Protein AF-A0A959YA36-F1 (afdb_monomer_lite)

Radius of gyration: 27.74 Å; chains: 1; bounding box: 56×23×77 Å

Foldseek 3Di:
DWDAAAAAPKDKDWPFPWWDWDWDHSNPDGTIDIDTPTRDAQIKTWMWIDGPPDIDIDIDGGDHDDPPDPCVQWDFPDWDQDDPDPRAQTKTKIWRQDQAWDFLQQPWDFDADPVPRDTPDIGRDDRDTAGHGGMAMDTHPPHPPHPHD

Sequence (149 aa):
IPYVGSQAGVTIFNFSGSGTVGGDDPAVVPNGTIVISGIDESLSYDLEFSAPCDLITLSGPAPICEPPPDYTVLVINEVDYDNAGSDTDEFVEILNTGAVDIDLTGLSLQLWNGSNTTVYNTIALDPVVLAAGDYFVVGSATVPNVDQV

Structure (mmCIF, N/CA/C/O backbone):
data_AF-A0A959YA36-F1
#
_entry.id   AF-A0A959YA36-F1
#
loop_
_atom_site.group_PDB
_atom_site.id
_atom_site.type_symbol
_atom_site.label_atom_id
_atom_site.label_alt_id
_atom_site.label_comp_id
_atom_site.label_asym_id
_atom_site.label_entity_id
_atom_site.label_seq_id
_atom_site.pdbx_PDB_ins_code
_atom_site.Cartn_x
_atom_site.Cartn_y
_atom_site.Cartn_z
_atom_site.occupancy
_atom_site.B_iso_or_equiv
_atom_site.auth_seq_id
_atom_site.auth_comp_id
_atom_site.auth_asym_id
_atom_site.auth_atom_id
_atom_site.pdbx_PDB_model_num
ATOM 1 N N . ILE A 1 1 ? 19.203 -4.237 -20.764 1.00 87.62 1 ILE A N 1
ATOM 2 C CA . ILE A 1 1 ? 18.811 -4.957 -21.995 1.00 87.62 1 ILE A CA 1
ATOM 3 C C . ILE A 1 1 ? 19.995 -5.812 -22.432 1.00 87.62 1 ILE A C 1
ATOM 5 O O . ILE A 1 1 ? 20.968 -5.257 -22.937 1.00 87.62 1 ILE A O 1
ATOM 9 N N . PRO A 1 2 ? 19.977 -7.122 -22.150 1.00 90.12 2 PRO A N 1
ATOM 10 C CA . PRO A 1 2 ? 21.033 -8.024 -22.594 1.00 90.12 2 PRO A CA 1
ATOM 11 C C . PRO A 1 2 ? 20.950 -8.243 -24.110 1.00 90.12 2 PRO A C 1
ATOM 13 O O . PRO A 1 2 ? 19.851 -8.325 -24.660 1.00 90.12 2 PRO A O 1
ATOM 16 N N . TYR A 1 3 ? 22.096 -8.372 -24.772 1.00 89.50 3 TYR A N 1
ATOM 17 C CA . TYR A 1 3 ? 22.184 -8.753 -26.183 1.00 89.50 3 TYR A CA 1
ATOM 18 C C . TYR A 1 3 ? 23.232 -9.846 -26.389 1.00 89.50 3 TYR A C 1
ATOM 20 O O . TYR A 1 3 ? 24.051 -10.114 -25.512 1.00 89.50 3 TYR A O 1
ATOM 28 N N . VAL A 1 4 ? 23.200 -10.484 -27.559 1.00 89.31 4 VAL A N 1
ATOM 29 C CA . VAL A 1 4 ? 24.194 -11.479 -27.976 1.00 89.31 4 VAL A CA 1
ATOM 30 C C . VAL A 1 4 ? 24.766 -11.131 -29.346 1.00 89.31 4 VAL A C 1
ATOM 32 O O . VAL A 1 4 ? 24.070 -10.573 -30.191 1.00 89.31 4 VAL A O 1
ATOM 35 N N . GLY A 1 5 ? 26.035 -11.477 -29.564 1.00 86.00 5 GLY A N 1
ATOM 36 C CA . GLY A 1 5 ? 26.796 -11.097 -30.756 1.00 86.00 5 GLY A CA 1
ATOM 37 C C . GLY A 1 5 ? 27.356 -9.671 -30.698 1.00 86.00 5 GLY A C 1
ATOM 38 O O . GLY A 1 5 ? 27.164 -8.958 -29.715 1.00 86.00 5 GLY A O 1
ATOM 39 N N . SER A 1 6 ? 28.088 -9.290 -31.746 1.00 85.69 6 SER A N 1
ATOM 40 C CA . SER A 1 6 ? 28.538 -7.920 -32.010 1.00 85.69 6 SER A CA 1
ATOM 41 C C . SER A 1 6 ? 28.517 -7.651 -33.514 1.00 85.69 6 SER A C 1
ATOM 43 O O . SER A 1 6 ? 28.792 -8.546 -34.319 1.00 85.69 6 SER A O 1
ATOM 45 N N . GLN A 1 7 ? 28.191 -6.421 -33.905 1.00 87.75 7 GLN A N 1
ATOM 46 C CA . GLN A 1 7 ? 28.189 -6.001 -35.305 1.00 87.75 7 GLN A CA 1
ATOM 47 C C . GLN A 1 7 ? 28.742 -4.585 -35.423 1.00 87.75 7 GLN A C 1
ATOM 49 O O . GLN A 1 7 ? 28.159 -3.629 -34.923 1.00 87.75 7 GLN A O 1
ATOM 54 N N . ALA A 1 8 ? 29.870 -4.442 -36.121 1.00 88.56 8 ALA A N 1
ATOM 55 C CA . ALA A 1 8 ? 30.489 -3.141 -36.331 1.00 88.56 8 ALA A CA 1
ATOM 56 C C . ALA A 1 8 ? 29.519 -2.169 -37.026 1.00 88.56 8 ALA A C 1
ATOM 58 O O . ALA A 1 8 ? 28.869 -2.521 -38.013 1.00 88.56 8 ALA A O 1
ATOM 59 N N . GLY A 1 9 ? 29.460 -0.936 -36.520 1.00 86.12 9 GLY A N 1
ATOM 60 C CA . GLY A 1 9 ? 28.597 0.118 -37.053 1.00 86.12 9 GLY A CA 1
ATOM 61 C C . GLY A 1 9 ? 27.180 0.143 -36.481 1.00 86.12 9 GLY A C 1
ATOM 62 O O . GLY A 1 9 ? 26.380 0.932 -36.971 1.00 86.12 9 GLY A O 1
ATOM 63 N N . VAL A 1 10 ? 26.870 -0.679 -35.471 1.00 91.06 10 VAL A N 1
ATOM 64 C CA . VAL A 1 10 ? 25.615 -0.545 -34.721 1.00 91.06 10 VAL A CA 1
ATOM 65 C C . VAL A 1 10 ? 25.590 0.788 -33.972 1.00 91.06 10 VAL A C 1
ATOM 67 O O . VAL A 1 10 ? 26.540 1.126 -33.269 1.00 91.06 10 VAL A O 1
ATOM 70 N N . THR A 1 11 ? 24.492 1.529 -34.096 1.00 91.00 11 THR A N 1
ATOM 71 C CA . THR A 1 11 ? 24.194 2.714 -33.285 1.00 91.00 11 THR A CA 1
ATOM 72 C C . THR A 1 11 ? 22.875 2.533 -32.549 1.00 91.00 11 THR A C 1
ATOM 74 O O . THR A 1 11 ? 21.992 1.804 -32.998 1.00 91.00 11 THR A O 1
ATOM 77 N N . ILE A 1 12 ? 22.747 3.188 -31.395 1.00 91.88 12 ILE A N 1
ATOM 78 C CA . ILE A 1 12 ? 21.542 3.128 -30.567 1.00 91.88 12 ILE A CA 1
ATOM 79 C C . ILE A 1 12 ? 20.958 4.531 -30.471 1.00 91.88 12 ILE A C 1
ATOM 81 O O . ILE A 1 12 ? 21.645 5.462 -30.046 1.00 91.88 12 ILE A O 1
ATOM 85 N N . PHE A 1 13 ? 19.692 4.674 -30.845 1.00 91.69 13 PHE A N 1
ATOM 86 C CA . PHE A 1 13 ? 18.934 5.909 -30.714 1.00 91.69 13 PHE A CA 1
ATOM 87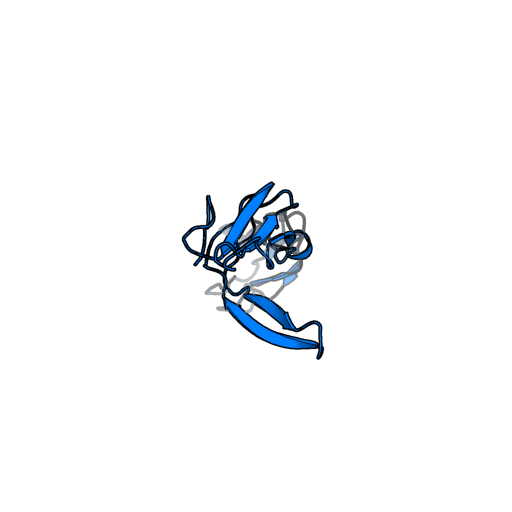 C C . PHE A 1 13 ? 17.901 5.767 -29.605 1.00 91.69 13 PHE A C 1
ATOM 89 O O . PHE A 1 13 ? 17.201 4.759 -29.515 1.00 91.69 13 PHE A O 1
ATOM 96 N N . ASN A 1 14 ? 17.822 6.791 -28.757 1.00 92.19 14 ASN A N 1
ATOM 97 C CA . ASN A 1 14 ? 16.790 6.894 -27.742 1.00 92.19 14 ASN A CA 1
ATOM 98 C C . ASN A 1 14 ? 15.649 7.779 -28.251 1.00 92.19 14 ASN A C 1
ATOM 100 O O . ASN A 1 14 ? 15.840 8.985 -28.409 1.00 92.19 14 ASN A O 1
ATOM 104 N N . PHE A 1 15 ? 14.487 7.179 -28.490 1.00 92.19 15 PHE A N 1
ATOM 105 C CA . PHE A 1 15 ? 13.248 7.876 -28.839 1.00 92.19 15 PHE A CA 1
ATOM 106 C C . PHE A 1 15 ? 12.282 7.991 -27.656 1.00 92.19 15 PHE A C 1
ATOM 108 O O . PHE A 1 15 ? 11.266 8.680 -27.753 1.00 92.19 15 PHE A O 1
ATOM 115 N N . SER A 1 16 ? 12.619 7.378 -26.519 1.00 85.19 16 SER A N 1
ATOM 116 C CA . SER A 1 16 ? 11.992 7.660 -25.231 1.00 85.19 16 SER A CA 1
ATOM 117 C C . SER A 1 16 ? 12.096 9.165 -24.966 1.00 85.19 16 SER A C 1
ATOM 119 O O . SER A 1 16 ? 13.183 9.732 -25.057 1.00 85.19 16 SER A O 1
ATOM 121 N N . GLY A 1 17 ? 11.002 9.838 -24.605 1.00 87.00 17 GLY A N 1
ATOM 122 C CA . GLY A 1 17 ? 11.015 11.277 -24.286 1.00 87.00 17 GLY A CA 1
ATOM 123 C C . GLY A 1 17 ? 11.897 11.673 -23.084 1.00 87.00 17 GLY A C 1
ATOM 124 O O . GLY A 1 17 ? 11.944 12.849 -22.737 1.00 87.00 17 GLY A O 1
ATOM 125 N N . SER A 1 18 ? 12.575 10.706 -22.458 1.00 89.19 18 SER A N 1
ATOM 126 C CA . SER A 1 18 ? 13.498 10.818 -21.326 1.00 89.19 18 SER A CA 1
ATOM 127 C C . SER A 1 18 ? 14.556 9.696 -21.378 1.00 89.19 18 SER A C 1
ATOM 129 O O . SER A 1 18 ? 14.594 8.893 -22.309 1.00 89.19 18 SER A O 1
ATOM 131 N N . GLY A 1 19 ? 15.441 9.606 -20.386 1.00 90.25 19 GLY A N 1
ATOM 132 C CA . GLY A 1 19 ? 16.431 8.531 -20.301 1.00 90.25 19 GLY A CA 1
ATOM 133 C C . GLY A 1 19 ? 17.729 8.757 -21.087 1.00 90.25 19 GLY A C 1
ATOM 134 O O . GLY A 1 19 ? 17.795 9.462 -22.093 1.00 90.25 19 GLY A O 1
ATOM 135 N N . THR A 1 20 ? 18.804 8.138 -20.605 1.00 92.69 20 THR A N 1
ATOM 136 C CA . THR A 1 20 ? 20.139 8.138 -21.219 1.00 92.69 20 THR A CA 1
ATOM 137 C C . THR A 1 20 ? 20.570 6.706 -21.505 1.00 92.69 20 THR A C 1
ATOM 139 O O . THR A 1 20 ? 20.501 5.851 -20.623 1.00 92.69 20 THR A O 1
ATOM 142 N N . VAL A 1 21 ? 21.032 6.447 -22.730 1.00 93.56 21 VAL A N 1
ATOM 143 C CA . VAL A 1 21 ? 21.570 5.141 -23.138 1.00 93.56 21 VAL A CA 1
ATOM 144 C C . VAL A 1 21 ? 23.042 5.037 -22.734 1.00 93.56 21 VAL A C 1
ATOM 146 O O . VAL A 1 21 ? 23.841 5.924 -23.030 1.00 93.56 21 VAL A O 1
ATOM 149 N N . GLY A 1 22 ? 23.403 3.935 -22.084 1.00 92.88 22 GLY A N 1
ATOM 150 C CA . GLY A 1 22 ? 24.768 3.557 -21.722 1.00 92.88 22 GLY A CA 1
ATOM 151 C C . GLY A 1 22 ? 24.948 2.035 -21.696 1.00 92.88 22 GLY A C 1
ATOM 152 O O . GLY A 1 22 ? 24.133 1.293 -22.244 1.00 92.88 22 GLY A O 1
ATOM 153 N N . GLY A 1 23 ? 26.003 1.555 -21.033 1.00 94.06 23 GLY A N 1
ATOM 154 C CA . GLY A 1 23 ? 26.365 0.132 -21.003 1.00 94.06 23 GLY A CA 1
ATOM 155 C C . GLY A 1 23 ? 27.391 -0.247 -22.077 1.00 94.06 23 GLY A C 1
ATOM 156 O O . GLY A 1 23 ? 28.231 0.575 -22.442 1.00 94.06 23 GLY A O 1
ATOM 157 N N . ASP A 1 24 ? 27.342 -1.494 -22.542 1.00 95.19 24 ASP A N 1
ATOM 158 C CA . ASP A 1 24 ? 28.308 -2.062 -23.490 1.00 95.19 24 ASP A CA 1
ATOM 159 C C . ASP A 1 24 ? 27.974 -1.715 -24.943 1.00 95.19 24 ASP A C 1
ATOM 161 O O . ASP A 1 24 ? 26.876 -2.010 -25.405 1.00 95.19 24 ASP A O 1
ATOM 165 N N . ASP A 1 25 ? 28.939 -1.203 -25.705 1.00 92.12 25 ASP A N 1
ATOM 166 C CA . ASP A 1 25 ? 28.761 -0.893 -27.128 1.00 92.12 25 ASP A CA 1
ATOM 167 C C . ASP A 1 25 ? 28.682 -2.177 -27.995 1.00 92.12 25 ASP A C 1
ATOM 169 O O . ASP A 1 25 ? 29.702 -2.863 -28.148 1.00 92.12 25 ASP A O 1
ATOM 173 N N . PRO A 1 26 ? 27.527 -2.493 -28.625 1.00 90.81 26 PRO A N 1
ATOM 174 C CA . PRO A 1 26 ? 27.355 -3.693 -29.452 1.00 90.81 26 PRO A CA 1
ATOM 175 C C . PRO A 1 26 ? 28.214 -3.706 -30.722 1.00 90.81 26 PRO A C 1
ATOM 177 O O . PRO A 1 26 ? 28.340 -4.749 -31.372 1.00 90.81 26 PRO A O 1
ATOM 180 N N . ALA A 1 27 ? 28.816 -2.572 -31.098 1.00 91.50 27 ALA A N 1
ATOM 181 C CA . ALA A 1 27 ? 29.745 -2.505 -32.217 1.00 91.50 27 ALA A CA 1
ATOM 182 C C . ALA A 1 27 ? 31.103 -3.143 -31.906 1.00 91.50 27 ALA A C 1
ATOM 184 O O . ALA A 1 27 ? 31.803 -3.565 -32.831 1.00 91.50 27 ALA A O 1
ATOM 185 N N . VAL A 1 28 ? 31.480 -3.229 -30.627 1.00 93.00 28 VAL A N 1
ATOM 186 C CA . VAL A 1 28 ? 32.823 -3.667 -30.208 1.00 93.00 28 VAL A CA 1
ATOM 187 C C . VAL A 1 28 ? 32.815 -4.714 -29.098 1.00 93.00 28 VAL A C 1
ATOM 189 O O . VAL A 1 28 ? 33.756 -5.504 -29.017 1.00 93.00 28 VAL A O 1
ATOM 192 N N . VAL A 1 29 ? 31.766 -4.777 -28.277 1.00 93.88 29 VAL A N 1
ATOM 193 C CA . VAL A 1 29 ? 31.622 -5.761 -27.202 1.00 93.88 29 VAL A CA 1
ATOM 194 C C . VAL A 1 29 ? 30.631 -6.842 -27.635 1.00 93.88 29 VAL A C 1
ATOM 196 O O . VAL A 1 29 ? 29.458 -6.551 -27.842 1.00 93.88 29 VAL A O 1
ATOM 199 N N . PRO A 1 30 ? 31.059 -8.105 -27.790 1.00 92.69 30 PRO A N 1
ATOM 200 C CA . PRO A 1 30 ? 30.127 -9.204 -27.981 1.00 92.69 30 PRO A CA 1
ATOM 201 C C . PRO A 1 30 ? 29.469 -9.603 -26.656 1.00 92.69 30 PRO A C 1
ATOM 203 O O . PRO A 1 30 ? 30.156 -9.791 -25.655 1.00 92.69 30 PRO A O 1
ATOM 206 N N . ASN A 1 31 ? 28.155 -9.840 -26.690 1.00 90.19 31 ASN A N 1
ATOM 207 C CA . ASN A 1 31 ? 27.357 -10.326 -25.553 1.00 90.19 31 ASN A CA 1
ATOM 208 C C . ASN A 1 31 ? 27.391 -9.401 -24.323 1.00 90.19 31 ASN A C 1
ATOM 210 O O . ASN A 1 31 ? 27.874 -9.785 -23.256 1.00 90.19 31 ASN A O 1
ATOM 214 N N . GLY A 1 32 ? 26.882 -8.183 -24.485 1.00 92.75 32 GLY A N 1
ATOM 215 C CA . GLY A 1 32 ? 26.875 -7.167 -23.440 1.00 92.75 32 GLY A CA 1
ATOM 216 C C . GLY A 1 32 ? 25.485 -6.819 -22.918 1.00 92.75 32 GLY A C 1
ATOM 217 O O . GLY A 1 32 ? 24.475 -7.476 -23.198 1.00 92.75 32 GLY A O 1
ATOM 218 N N . THR A 1 33 ? 25.438 -5.742 -22.142 1.00 93.50 33 THR A N 1
ATOM 219 C CA . THR A 1 33 ? 24.200 -5.151 -21.634 1.00 93.50 33 THR A CA 1
ATOM 220 C C . THR A 1 33 ? 24.123 -3.672 -21.973 1.00 93.50 33 THR A C 1
ATOM 222 O O . THR A 1 33 ? 25.003 -2.896 -21.618 1.00 93.50 33 THR A O 1
ATOM 225 N N . ILE A 1 34 ? 23.006 -3.263 -22.571 1.00 92.00 34 ILE A N 1
ATOM 226 C CA . ILE A 1 34 ? 22.616 -1.854 -22.671 1.00 92.00 34 ILE A CA 1
ATOM 227 C C . ILE A 1 34 ? 21.834 -1.453 -21.430 1.00 92.00 34 ILE A C 1
ATOM 229 O O . ILE A 1 34 ? 20.926 -2.170 -20.995 1.00 92.00 34 ILE A O 1
ATOM 233 N N . VAL A 1 35 ? 22.166 -0.296 -20.875 1.00 91.06 35 VAL A N 1
ATOM 234 C CA . VAL A 1 35 ? 21.481 0.302 -19.731 1.00 91.06 35 VAL A CA 1
ATOM 235 C C . VAL A 1 35 ? 20.800 1.577 -20.200 1.00 91.06 35 VAL A C 1
ATOM 237 O O . VAL A 1 35 ? 21.441 2.423 -20.811 1.00 91.06 35 VAL A O 1
ATOM 240 N N . ILE A 1 36 ? 19.515 1.723 -19.890 1.00 89.38 36 ILE A N 1
ATOM 241 C CA . ILE A 1 36 ? 18.833 3.013 -19.972 1.00 89.38 36 ILE A CA 1
ATOM 242 C C . ILE A 1 36 ? 18.643 3.487 -18.539 1.00 89.38 36 ILE A C 1
ATOM 244 O O . ILE A 1 36 ? 18.061 2.766 -17.727 1.00 89.38 36 ILE A O 1
ATOM 248 N N . SER A 1 37 ? 19.161 4.663 -18.214 1.00 89.44 37 SER A N 1
ATOM 249 C CA . SER A 1 37 ? 19.021 5.272 -16.891 1.00 89.44 37 SER A CA 1
ATOM 250 C C . SER A 1 37 ? 18.259 6.589 -16.978 1.00 89.44 37 SER A C 1
ATOM 252 O O . SER A 1 37 ? 18.309 7.266 -17.999 1.00 89.44 37 SER A O 1
ATOM 254 N N . GLY A 1 38 ? 17.552 6.958 -15.906 1.00 88.31 38 GLY A N 1
ATOM 255 C CA . GLY A 1 38 ? 16.842 8.241 -15.828 1.00 88.31 38 GLY A CA 1
ATOM 256 C C . GLY A 1 38 ? 15.637 8.354 -16.764 1.00 88.31 38 GLY A C 1
ATOM 257 O O . GLY A 1 38 ? 15.419 9.415 -17.339 1.00 88.31 38 GLY A O 1
ATOM 258 N N . ILE A 1 39 ? 14.899 7.259 -16.970 1.00 88.75 39 ILE A N 1
ATOM 259 C CA . ILE A 1 39 ? 13.583 7.331 -17.614 1.00 88.75 39 ILE A CA 1
ATOM 260 C C . ILE A 1 39 ? 12.632 7.985 -16.610 1.00 88.75 39 ILE A C 1
ATOM 262 O O . ILE A 1 39 ? 12.494 7.486 -15.492 1.00 88.75 39 ILE A O 1
ATOM 266 N N . ASP A 1 40 ? 12.014 9.093 -17.005 1.00 87.31 40 ASP A N 1
ATOM 267 C CA . ASP A 1 40 ? 11.006 9.770 -16.193 1.00 87.31 40 ASP A CA 1
ATOM 268 C C . ASP A 1 40 ? 9.779 8.874 -16.003 1.00 87.31 40 ASP A C 1
ATOM 270 O O . ASP A 1 40 ? 9.342 8.167 -16.919 1.00 87.31 40 ASP A O 1
ATOM 274 N N . GLU A 1 41 ? 9.186 8.951 -14.814 1.00 80.12 41 GLU A N 1
ATOM 275 C CA . GLU A 1 41 ? 7.907 8.310 -14.529 1.00 80.12 41 GLU A CA 1
ATOM 276 C C . GLU A 1 41 ? 6.861 8.748 -15.558 1.00 80.12 41 GLU A C 1
ATOM 278 O O . GLU A 1 41 ? 6.874 9.880 -16.045 1.00 80.12 41 GLU A O 1
ATOM 283 N N . SER A 1 42 ? 5.945 7.840 -15.901 1.00 79.00 42 SER A N 1
ATOM 284 C CA . SER A 1 42 ? 4.911 8.017 -16.936 1.00 79.00 42 SER A CA 1
ATOM 285 C C . SER A 1 42 ? 5.394 8.144 -18.391 1.00 79.00 42 SER A C 1
ATOM 287 O O . SER A 1 42 ? 4.552 8.164 -19.290 1.00 79.00 42 SER A O 1
ATOM 289 N N . LEU A 1 43 ? 6.706 8.143 -18.665 1.00 85.75 43 LEU A N 1
ATOM 290 C CA . LEU A 1 43 ? 7.243 8.091 -20.030 1.00 85.75 43 LEU A CA 1
ATOM 291 C C . LEU A 1 43 ? 7.742 6.689 -20.394 1.00 85.75 43 LEU A C 1
ATOM 293 O O . LEU A 1 43 ? 8.634 6.131 -19.759 1.00 85.75 43 LEU A O 1
ATOM 297 N N . SER A 1 44 ? 7.156 6.105 -21.441 1.00 89.06 44 SER A N 1
ATOM 298 C CA . SER A 1 44 ? 7.621 4.837 -22.010 1.00 89.06 44 SER A CA 1
ATOM 299 C C . SER A 1 44 ? 9.043 4.961 -22.544 1.00 89.06 44 SER A C 1
ATOM 301 O O . SER A 1 44 ? 9.418 6.015 -23.068 1.00 89.06 44 SER A O 1
ATOM 303 N N . TYR A 1 45 ? 9.794 3.860 -22.498 1.00 90.06 45 TYR A N 1
ATOM 304 C CA . TYR A 1 45 ? 11.040 3.780 -23.248 1.00 90.06 45 TYR A CA 1
ATOM 305 C C . TYR A 1 45 ? 10.798 3.241 -24.656 1.00 90.06 45 TYR A C 1
ATOM 307 O O . TYR A 1 45 ? 9.969 2.353 -24.860 1.00 90.06 45 TYR A O 1
ATOM 315 N N . ASP A 1 46 ? 11.535 3.786 -25.613 1.00 92.50 46 ASP A N 1
ATOM 316 C CA . ASP A 1 46 ? 11.562 3.392 -27.014 1.00 92.50 46 ASP A CA 1
ATOM 317 C C . ASP A 1 46 ? 12.987 3.574 -27.548 1.00 92.50 46 ASP A C 1
ATOM 319 O O . ASP A 1 46 ? 13.533 4.682 -27.558 1.00 92.50 46 ASP A O 1
ATOM 323 N N . LEU A 1 47 ? 13.620 2.469 -27.928 1.00 91.69 47 LEU A N 1
ATOM 324 C CA . LEU A 1 47 ? 14.974 2.431 -28.458 1.00 91.69 47 LEU A CA 1
ATOM 325 C C . LEU A 1 47 ? 14.992 1.852 -29.863 1.00 91.69 47 LEU A C 1
ATOM 327 O O . LEU A 1 47 ? 14.323 0.861 -30.150 1.00 91.69 47 LEU A O 1
ATOM 331 N N . GLU A 1 48 ? 15.881 2.385 -30.688 1.00 92.62 48 GLU A N 1
ATOM 332 C CA . GLU A 1 48 ? 16.195 1.838 -32.002 1.00 92.62 48 GLU A CA 1
ATOM 333 C C . GLU A 1 48 ? 17.674 1.458 -32.079 1.00 92.62 48 GLU A C 1
ATOM 335 O O . GLU A 1 48 ? 18.556 2.254 -31.761 1.00 92.62 48 GLU A O 1
ATOM 340 N N . PHE A 1 49 ? 17.939 0.239 -32.534 1.00 89.88 49 PHE A N 1
ATOM 341 C CA . PHE A 1 49 ? 19.261 -0.284 -32.842 1.00 89.88 49 PHE A CA 1
ATOM 342 C C . PHE A 1 49 ? 19.409 -0.314 -34.358 1.00 89.88 49 PHE A C 1
ATOM 344 O O . PHE A 1 49 ? 18.776 -1.127 -35.036 1.00 89.88 49 PHE A O 1
ATOM 351 N N . SER A 1 50 ? 20.240 0.576 -34.888 1.00 91.44 50 SER A N 1
ATOM 352 C CA . SER A 1 50 ? 20.505 0.677 -36.319 1.00 91.44 50 SER A CA 1
ATOM 353 C C . SER A 1 50 ? 21.807 -0.038 -36.643 1.00 91.44 50 SER A C 1
ATOM 355 O O . SER A 1 50 ? 22.869 0.365 -36.177 1.00 91.44 50 SER A O 1
ATOM 357 N N . ALA A 1 51 ? 21.730 -1.110 -37.427 1.00 86.81 51 ALA A N 1
ATOM 358 C CA . ALA A 1 51 ? 22.878 -1.816 -37.975 1.00 86.81 51 ALA A CA 1
ATOM 359 C C . ALA A 1 51 ? 22.972 -1.568 -39.493 1.00 86.81 51 ALA A C 1
ATOM 361 O O . ALA A 1 51 ? 21.969 -1.253 -40.133 1.00 86.81 51 ALA A O 1
ATOM 362 N N . PRO A 1 52 ? 24.139 -1.780 -40.134 1.00 83.69 52 PRO A N 1
ATOM 363 C CA . PRO A 1 52 ? 24.300 -1.549 -41.574 1.00 83.69 52 PRO A CA 1
ATOM 364 C C . PRO A 1 52 ? 23.305 -2.283 -42.493 1.00 83.69 52 PRO A C 1
ATOM 366 O O . PRO A 1 52 ? 23.126 -1.880 -43.641 1.00 83.69 52 PRO A O 1
ATOM 369 N N . CYS A 1 53 ? 22.687 -3.370 -42.025 1.00 81.62 53 CYS A N 1
ATOM 370 C CA . CYS A 1 53 ? 21.724 -4.159 -42.794 1.00 81.62 53 CYS A CA 1
ATOM 371 C C . CYS A 1 53 ? 20.487 -4.588 -41.994 1.00 81.62 53 CYS A C 1
ATOM 373 O O . CYS A 1 53 ? 19.757 -5.458 -42.461 1.00 81.62 53 CYS A O 1
ATOM 375 N N . ASP A 1 54 ? 20.274 -4.029 -40.803 1.00 85.06 54 ASP A N 1
ATOM 376 C CA . ASP A 1 54 ? 19.152 -4.409 -39.946 1.00 85.06 54 ASP A CA 1
ATOM 377 C C . ASP A 1 54 ? 18.709 -3.245 -39.055 1.00 85.06 54 ASP A C 1
ATOM 379 O O . ASP A 1 54 ? 19.488 -2.332 -38.771 1.00 85.06 54 ASP A O 1
ATOM 383 N N . LEU A 1 55 ? 17.453 -3.284 -38.626 1.00 88.50 55 LEU A N 1
ATOM 384 C CA . LEU A 1 55 ? 16.854 -2.300 -37.737 1.00 88.50 55 LEU A CA 1
ATOM 385 C C . LEU A 1 55 ? 15.999 -3.018 -36.699 1.00 88.50 55 LEU A C 1
ATOM 387 O O . LEU A 1 55 ? 15.035 -3.699 -37.049 1.00 88.50 55 LEU A O 1
ATOM 391 N N . ILE A 1 56 ? 16.322 -2.832 -35.423 1.00 88.31 56 ILE A N 1
ATOM 392 C CA . ILE A 1 56 ? 15.588 -3.455 -34.319 1.00 88.31 56 ILE A CA 1
ATOM 393 C C . ILE A 1 56 ? 15.066 -2.363 -33.394 1.00 88.31 56 ILE A C 1
ATOM 395 O O . ILE A 1 56 ? 15.834 -1.540 -32.908 1.00 88.31 56 ILE A O 1
ATOM 399 N N . THR A 1 57 ? 13.767 -2.382 -33.110 1.00 90.62 57 THR A N 1
ATOM 400 C CA . THR A 1 57 ? 13.127 -1.479 -32.145 1.00 90.62 57 THR A CA 1
ATOM 401 C C . THR A 1 57 ? 12.782 -2.221 -30.861 1.00 90.62 57 THR A C 1
ATOM 403 O O . THR A 1 57 ? 12.311 -3.361 -30.910 1.00 90.62 57 THR A O 1
ATOM 406 N N . LEU A 1 58 ? 12.968 -1.575 -29.715 1.00 89.75 58 LEU A N 1
ATOM 407 C CA . LEU A 1 58 ? 12.645 -2.113 -28.400 1.00 89.75 58 LEU A CA 1
ATOM 408 C C . LEU A 1 58 ? 11.942 -1.049 -27.561 1.00 89.75 58 LEU A C 1
ATOM 410 O O . LEU A 1 58 ? 12.546 -0.039 -27.212 1.00 89.75 58 LEU A O 1
ATOM 414 N N . SER A 1 59 ? 10.703 -1.325 -27.169 1.00 91.56 59 SER A N 1
ATOM 415 C CA . SER A 1 59 ? 9.900 -0.411 -26.362 1.00 91.56 59 SER A CA 1
ATOM 416 C C . SER A 1 59 ? 9.214 -1.105 -25.189 1.00 91.56 59 SER A C 1
ATOM 418 O O . SER A 1 59 ? 9.048 -2.329 -25.169 1.00 91.56 59 SER A O 1
ATOM 420 N N . GLY A 1 60 ? 8.825 -0.314 -24.188 1.00 88.25 60 GLY A N 1
ATOM 421 C CA . GLY A 1 60 ? 8.098 -0.797 -23.020 1.00 88.25 60 GLY A CA 1
ATOM 422 C C . GLY A 1 60 ? 7.529 0.321 -22.143 1.00 88.25 60 GLY A C 1
ATOM 423 O O . GLY A 1 60 ? 7.831 1.500 -22.351 1.00 88.25 60 GLY A O 1
ATOM 424 N N . PRO A 1 61 ? 6.667 -0.035 -21.173 1.00 85.00 61 PRO A N 1
ATOM 425 C CA . PRO A 1 61 ? 6.023 0.939 -20.303 1.00 85.00 61 PRO A CA 1
ATOM 426 C C . PRO A 1 61 ? 7.042 1.662 -19.418 1.00 85.00 61 PRO A C 1
ATOM 428 O O . PRO A 1 61 ? 8.122 1.140 -19.130 1.00 85.00 61 PRO A O 1
ATOM 431 N N . ALA A 1 62 ? 6.667 2.865 -18.984 1.00 80.38 62 ALA A N 1
ATOM 432 C CA . ALA A 1 62 ? 7.437 3.625 -18.012 1.00 80.38 62 ALA A CA 1
ATOM 433 C C . ALA A 1 62 ? 7.617 2.814 -16.720 1.00 80.38 62 ALA A C 1
ATOM 435 O O . ALA A 1 62 ? 6.684 2.109 -16.316 1.00 80.38 62 ALA A O 1
ATOM 436 N N . PRO A 1 63 ? 8.758 2.940 -16.026 1.00 74.00 63 PRO A N 1
ATOM 437 C CA . PRO A 1 63 ? 8.798 2.562 -14.626 1.00 74.00 63 PRO A CA 1
ATOM 438 C C . PRO A 1 63 ? 7.802 3.451 -13.867 1.00 74.00 63 PRO A C 1
ATOM 440 O O . PRO A 1 63 ? 7.857 4.677 -13.958 1.00 74.00 63 PRO A O 1
ATOM 443 N N . ILE A 1 64 ? 6.863 2.836 -13.149 1.00 73.88 64 ILE A N 1
ATOM 444 C CA . ILE A 1 64 ? 6.056 3.542 -12.154 1.00 73.88 64 ILE A CA 1
ATOM 445 C C . ILE A 1 64 ? 6.764 3.408 -10.809 1.00 73.88 64 ILE A C 1
ATOM 447 O O . ILE A 1 64 ? 7.095 2.299 -10.386 1.00 73.88 64 ILE A O 1
ATOM 451 N N . CYS A 1 65 ? 7.032 4.531 -10.151 1.00 65.56 65 CYS A N 1
ATOM 452 C CA . CYS A 1 65 ? 7.295 4.522 -8.723 1.00 65.56 65 CYS A CA 1
ATOM 453 C C . CYS A 1 65 ? 5.924 4.574 -8.055 1.00 65.56 65 CYS A C 1
ATOM 455 O O . CYS A 1 65 ? 5.250 5.600 -8.108 1.00 65.56 65 CYS A O 1
ATOM 457 N N . GLU A 1 66 ? 5.454 3.456 -7.507 1.00 69.25 66 GLU A N 1
ATOM 458 C CA . GLU A 1 66 ? 4.297 3.511 -6.619 1.00 69.25 66 GLU A CA 1
ATOM 459 C C . GLU A 1 66 ? 4.776 4.154 -5.310 1.00 69.25 66 GLU A C 1
ATOM 461 O O . GLU A 1 66 ? 5.658 3.584 -4.653 1.00 69.25 66 GLU A O 1
ATOM 466 N N . PRO A 1 67 ? 4.298 5.361 -4.945 1.00 71.75 67 PRO A N 1
ATOM 467 C CA . PRO A 1 67 ? 4.641 5.921 -3.651 1.00 71.75 67 PRO A CA 1
ATOM 468 C C . PRO A 1 67 ? 4.152 4.953 -2.565 1.00 71.75 67 PRO A C 1
ATOM 470 O O . PRO A 1 67 ? 3.083 4.361 -2.721 1.00 71.75 67 PRO A O 1
ATOM 473 N N . PRO A 1 68 ? 4.914 4.766 -1.472 1.00 76.50 68 PRO A N 1
ATOM 474 C CA . PRO A 1 68 ? 4.454 3.926 -0.376 1.00 76.50 68 PRO A CA 1
ATOM 475 C C . PRO A 1 68 ? 3.084 4.420 0.117 1.00 76.50 68 PRO A C 1
ATOM 477 O O . PRO A 1 68 ? 2.853 5.635 0.094 1.00 76.50 68 PRO A O 1
ATOM 480 N N . PRO A 1 69 ? 2.196 3.517 0.577 1.00 80.81 69 PRO A N 1
ATOM 481 C CA . PRO A 1 69 ? 0.888 3.913 1.076 1.00 80.81 69 PRO A CA 1
ATOM 482 C C . PRO A 1 69 ? 1.032 4.977 2.164 1.00 80.81 69 PRO A C 1
ATOM 484 O O . PRO A 1 69 ? 1.846 4.841 3.084 1.00 80.81 69 PRO A O 1
ATOM 487 N N . ASP A 1 70 ? 0.247 6.045 2.055 1.00 89.31 70 ASP A N 1
ATOM 488 C CA . ASP A 1 70 ? 0.189 7.064 3.093 1.00 89.31 70 ASP A CA 1
ATOM 489 C C . ASP A 1 70 ? -0.752 6.600 4.202 1.00 89.31 70 ASP A C 1
ATOM 491 O O . ASP A 1 70 ? -1.950 6.858 4.170 1.00 89.31 70 ASP A O 1
ATOM 495 N N . TYR A 1 71 ? -0.208 5.918 5.207 1.00 92.06 71 TYR A N 1
ATOM 496 C CA . TYR A 1 71 ? -0.992 5.457 6.352 1.00 92.06 71 TYR A CA 1
ATOM 497 C C . TYR A 1 71 ? -1.449 6.589 7.284 1.00 92.06 71 TYR A C 1
ATOM 499 O O . TYR A 1 71 ? -2.211 6.322 8.208 1.00 92.06 71 TYR A O 1
ATOM 507 N N . THR A 1 72 ? -1.028 7.847 7.081 1.00 93.88 72 THR A N 1
ATOM 508 C CA . THR A 1 72 ? -1.491 8.966 7.927 1.00 93.88 72 THR A CA 1
ATOM 509 C C . THR A 1 72 ? -2.971 9.289 7.726 1.00 93.88 72 THR A C 1
ATOM 511 O O . THR A 1 72 ? -3.570 9.968 8.559 1.00 93.88 72 THR A O 1
ATOM 514 N N . VAL A 1 73 ? -3.570 8.758 6.656 1.00 96.00 73 VAL A N 1
ATOM 515 C CA . VAL A 1 73 ? -5.008 8.841 6.384 1.00 96.00 73 VAL A CA 1
ATOM 516 C C . VAL A 1 73 ? -5.836 7.863 7.221 1.00 96.00 73 VAL A C 1
ATOM 518 O O . VAL A 1 73 ? -7.054 8.034 7.303 1.00 96.00 73 VAL A O 1
ATOM 521 N N . LEU A 1 74 ? -5.206 6.860 7.844 1.00 97.56 74 LEU A N 1
ATOM 522 C CA . LEU A 1 74 ? -5.862 5.988 8.814 1.00 97.56 74 LEU A CA 1
ATOM 523 C C . LEU A 1 74 ? -5.953 6.711 10.156 1.00 97.56 74 LEU A C 1
ATOM 525 O O . LEU A 1 74 ? -4.938 7.053 10.767 1.00 97.56 74 LEU A O 1
ATOM 529 N N . VAL A 1 75 ? -7.175 6.923 10.630 1.00 97.75 75 VAL A N 1
ATOM 530 C CA . VAL A 1 75 ? -7.441 7.592 11.906 1.00 97.75 75 VAL A CA 1
ATOM 531 C C . VAL A 1 75 ? -8.256 6.696 12.820 1.00 97.75 75 VAL A C 1
ATOM 533 O O . VAL A 1 75 ? -9.056 5.888 12.359 1.00 97.75 75 VAL A O 1
ATOM 536 N N . ILE A 1 76 ? -8.085 6.874 14.129 1.00 97.50 76 ILE A N 1
ATOM 537 C CA . ILE A 1 76 ? -9.032 6.330 15.103 1.00 97.50 76 ILE A CA 1
ATOM 538 C C . ILE A 1 76 ? -10.275 7.220 15.072 1.00 97.50 76 ILE A C 1
ATOM 540 O O . ILE A 1 76 ? -10.183 8.398 15.429 1.00 97.50 76 ILE A O 1
ATOM 544 N N . ASN A 1 77 ? -11.399 6.683 14.601 1.00 97.69 77 ASN A N 1
ATOM 545 C CA . ASN A 1 77 ? -12.648 7.431 14.453 1.00 97.69 77 ASN A CA 1
ATOM 546 C C . ASN A 1 77 ? -13.512 7.361 15.716 1.00 97.69 77 ASN A C 1
ATOM 548 O O . ASN A 1 77 ? -13.988 8.393 16.190 1.00 97.69 77 ASN A O 1
ATOM 552 N N . GLU A 1 78 ? -13.653 6.170 16.297 1.00 95.88 78 GLU A N 1
ATOM 553 C CA . GLU A 1 78 ? -14.434 5.937 17.510 1.00 95.88 78 GLU A CA 1
ATOM 554 C C . GLU A 1 78 ? -13.716 4.958 18.443 1.00 95.88 78 GLU A C 1
ATOM 556 O O . GLU A 1 78 ? -12.975 4.072 18.011 1.00 95.88 78 GLU A O 1
ATOM 561 N N . VAL A 1 79 ? -13.910 5.160 19.745 1.00 94.19 79 VAL A N 1
ATOM 562 C CA . VAL A 1 79 ? -13.464 4.247 20.795 1.00 94.19 79 VAL A CA 1
ATOM 563 C C . VAL A 1 79 ? -14.572 4.175 21.832 1.00 94.19 79 VAL A C 1
ATOM 565 O O . VAL A 1 79 ? -14.917 5.202 22.420 1.00 94.19 79 VAL A O 1
ATOM 568 N N . ASP A 1 80 ? -15.059 2.971 22.102 1.00 92.00 80 ASP A N 1
ATOM 569 C CA . ASP A 1 80 ? -15.856 2.679 23.289 1.00 92.00 80 ASP A CA 1
ATOM 570 C C . ASP A 1 80 ? -15.097 1.653 24.131 1.00 92.00 80 ASP A C 1
ATOM 572 O O . ASP A 1 80 ? -14.804 0.549 23.678 1.00 92.00 80 ASP A O 1
ATOM 576 N N . TYR A 1 81 ? -14.690 2.061 25.329 1.00 85.62 81 TYR A N 1
ATOM 577 C CA . TYR A 1 81 ? -13.845 1.265 26.223 1.00 85.62 81 TYR A CA 1
ATOM 578 C C . TYR A 1 81 ? -14.443 1.115 27.629 1.00 85.62 81 TYR A C 1
ATOM 580 O O . TYR A 1 81 ? -13.807 0.516 28.494 1.00 85.62 81 TYR A O 1
ATOM 588 N N . ASP A 1 82 ? -15.603 1.727 27.876 1.00 81.50 82 ASP A N 1
ATOM 589 C CA . ASP A 1 82 ? -16.249 1.824 29.189 1.00 81.50 82 ASP A CA 1
ATOM 590 C C . ASP A 1 82 ? -17.766 1.826 28.973 1.00 81.50 82 ASP A C 1
ATOM 592 O O . ASP A 1 82 ? -18.426 2.874 28.954 1.00 81.50 82 ASP A O 1
ATOM 596 N N . ASN A 1 83 ? -18.316 0.635 28.724 1.00 78.00 83 ASN A N 1
ATOM 597 C CA . ASN A 1 83 ? -19.745 0.490 28.502 1.00 78.00 83 ASN A CA 1
ATOM 598 C C . ASN A 1 83 ? -20.507 0.518 29.835 1.00 78.00 83 ASN A C 1
ATOM 600 O O . ASN A 1 83 ? -20.086 -0.006 30.863 1.00 78.00 83 ASN A O 1
ATOM 604 N N . ALA A 1 84 ? -21.725 1.058 29.823 1.00 77.12 84 ALA A N 1
ATOM 605 C CA . ALA A 1 84 ? -22.566 1.027 31.012 1.00 77.12 84 ALA A CA 1
ATOM 606 C C . ALA A 1 84 ? -22.973 -0.414 31.383 1.00 77.12 84 ALA A C 1
ATOM 608 O O . ALA A 1 84 ? -23.759 -1.050 30.682 1.00 77.12 84 ALA A O 1
ATOM 609 N N . GLY A 1 85 ? -22.549 -0.888 32.557 1.00 81.69 85 GLY A N 1
ATOM 610 C CA . GLY A 1 85 ? -22.991 -2.165 33.118 1.00 81.69 85 GLY A CA 1
ATOM 611 C C . GLY A 1 85 ? -21.880 -3.204 33.147 1.00 81.69 85 GLY A C 1
ATOM 612 O O . GLY A 1 85 ? -20.994 -3.114 33.988 1.00 81.69 85 GLY A O 1
ATOM 613 N N . SER A 1 86 ? -21.997 -4.256 32.336 1.00 72.44 86 SER A N 1
ATOM 614 C CA . SER A 1 86 ? -20.893 -5.193 32.119 1.00 72.44 86 SER A CA 1
ATOM 615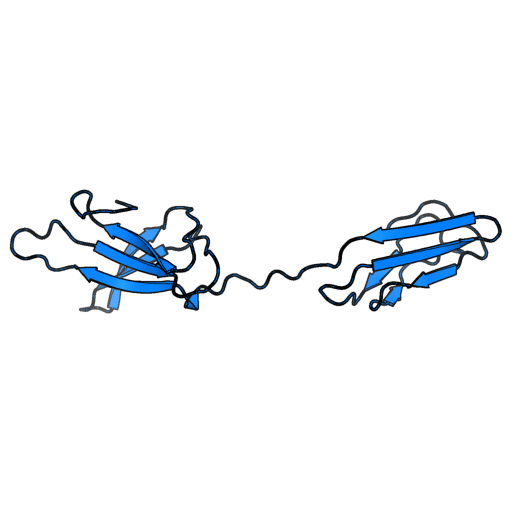 C C . SER A 1 86 ? -20.153 -4.754 30.866 1.00 72.44 86 SER A C 1
ATOM 617 O O . SER A 1 86 ? -20.731 -4.821 29.786 1.00 72.44 86 SER A O 1
ATOM 619 N N . ASP A 1 87 ? -18.914 -4.318 31.050 1.00 77.00 87 ASP A N 1
ATOM 620 C CA . ASP A 1 87 ? -17.906 -4.022 30.028 1.00 77.00 87 ASP A CA 1
ATOM 621 C C . ASP A 1 87 ? -17.771 -5.244 29.097 1.00 77.00 87 ASP A C 1
ATOM 623 O O . ASP A 1 87 ? -17.110 -6.234 29.428 1.00 77.00 87 ASP A O 1
ATOM 627 N N . THR A 1 88 ? -18.555 -5.259 28.016 1.00 83.19 88 THR A N 1
ATOM 628 C CA . THR A 1 88 ? -18.668 -6.405 27.097 1.00 83.19 88 THR A CA 1
ATOM 629 C C . THR A 1 88 ? -18.773 -6.008 25.629 1.00 83.19 88 THR A C 1
ATOM 631 O O . THR A 1 88 ? -18.649 -6.882 24.770 1.00 83.19 88 THR A O 1
ATOM 634 N N . ASP A 1 89 ? -18.963 -4.725 25.329 1.00 86.19 89 ASP A N 1
ATOM 635 C CA . ASP A 1 89 ? -19.178 -4.180 23.988 1.00 86.19 89 ASP A CA 1
ATOM 636 C C . ASP A 1 89 ? -18.089 -3.136 23.662 1.00 86.19 89 ASP A C 1
ATOM 638 O O . ASP A 1 89 ? -18.378 -2.062 23.129 1.00 86.19 89 ASP A O 1
ATOM 642 N N . GLU A 1 90 ? -16.826 -3.422 24.012 1.00 91.31 90 GLU A N 1
ATOM 643 C CA . GLU A 1 90 ? -15.710 -2.527 23.695 1.00 91.31 90 GLU A CA 1
ATOM 644 C C . GLU A 1 90 ? -15.261 -2.664 22.243 1.00 91.31 90 GLU A C 1
ATOM 646 O O . GLU A 1 90 ? -15.153 -3.772 21.700 1.00 91.31 90 GLU A O 1
ATOM 651 N N . PHE A 1 91 ? -14.897 -1.533 21.640 1.00 95.06 91 PHE A N 1
ATOM 652 C CA . PHE A 1 91 ? -14.305 -1.503 20.311 1.00 95.06 91 PHE A CA 1
ATOM 653 C C . PHE A 1 91 ? -13.435 -0.272 20.054 1.00 95.06 91 PHE A C 1
ATOM 655 O O . PHE A 1 91 ? -13.491 0.752 20.741 1.00 95.06 91 PHE A O 1
ATOM 662 N N . VAL A 1 92 ? -12.637 -0.388 18.998 1.00 97.19 92 VAL A N 1
ATOM 663 C CA . VAL A 1 92 ? -11.934 0.701 18.328 1.00 97.19 92 VAL A CA 1
ATOM 664 C C . VAL A 1 92 ? -12.296 0.650 16.850 1.00 97.19 92 VAL A C 1
ATOM 666 O O . VAL A 1 92 ? -12.147 -0.388 16.206 1.00 97.19 92 VAL A O 1
ATOM 669 N N . GLU A 1 93 ? -12.732 1.778 16.305 1.00 97.81 93 GLU A N 1
ATOM 670 C CA . GLU A 1 93 ? -13.014 1.939 14.882 1.00 97.81 93 GLU A CA 1
ATOM 671 C C . GLU A 1 93 ? -11.894 2.730 14.199 1.00 97.81 93 GLU A C 1
ATOM 673 O O . GLU A 1 93 ? -11.505 3.820 14.637 1.00 97.81 93 GLU A O 1
ATOM 678 N N . ILE A 1 94 ? -11.389 2.184 13.098 1.00 98.38 94 ILE A N 1
ATOM 679 C CA . ILE A 1 94 ? -10.388 2.806 12.234 1.00 98.38 94 ILE A CA 1
ATOM 680 C C . ILE A 1 94 ? -11.091 3.296 10.969 1.00 98.38 94 ILE A C 1
ATOM 682 O O . ILE A 1 94 ? -11.795 2.527 10.327 1.00 98.38 94 ILE A O 1
ATOM 686 N N . LEU A 1 95 ? -10.875 4.551 10.579 1.00 98.38 95 LEU A N 1
ATOM 687 C CA . LEU A 1 95 ? -11.404 5.133 9.342 1.00 98.38 95 LEU A CA 1
ATOM 688 C C . LEU A 1 95 ? -10.270 5.419 8.361 1.00 98.38 95 LEU A C 1
ATOM 690 O O . LEU A 1 95 ? -9.278 6.059 8.721 1.00 98.38 95 LEU A O 1
ATOM 694 N N . ASN A 1 96 ? -10.457 5.031 7.101 1.00 98.12 96 ASN A N 1
ATOM 695 C CA . ASN A 1 96 ? -9.6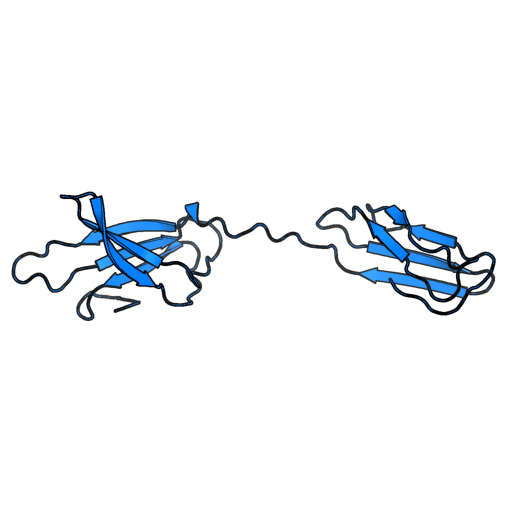53 5.528 5.991 1.00 98.12 96 ASN A CA 1
ATOM 696 C C . ASN A 1 96 ? -10.205 6.875 5.495 1.00 98.12 96 ASN A C 1
ATOM 698 O O . ASN A 1 96 ? -11.166 6.931 4.733 1.00 98.12 96 ASN A O 1
ATOM 702 N N . THR A 1 97 ? -9.571 7.979 5.895 1.00 98.00 97 THR A N 1
ATOM 703 C CA . THR A 1 97 ? -9.942 9.340 5.448 1.00 98.00 97 THR A CA 1
ATOM 704 C C . THR A 1 97 ? -9.371 9.719 4.076 1.00 98.00 97 THR A C 1
ATOM 706 O O . THR A 1 97 ? -9.586 10.837 3.598 1.00 98.00 97 THR A O 1
ATOM 709 N N . GLY A 1 98 ? -8.615 8.814 3.453 1.00 95.19 98 GLY A N 1
ATOM 710 C CA . GLY A 1 98 ? -7.935 9.027 2.185 1.00 95.19 98 GLY A CA 1
ATOM 711 C C . GLY A 1 98 ? -8.859 8.919 0.973 1.00 95.19 98 GLY A C 1
ATOM 712 O O . GLY A 1 98 ? -10.056 8.663 1.072 1.00 95.19 98 GLY A O 1
ATOM 713 N N . ALA A 1 99 ? -8.269 9.120 -0.205 1.00 94.31 99 ALA A N 1
ATOM 714 C CA . ALA A 1 99 ? -8.952 8.991 -1.497 1.00 94.31 99 ALA A CA 1
ATOM 715 C C . ALA A 1 99 ? -8.625 7.675 -2.229 1.00 94.31 99 ALA A C 1
ATOM 717 O O . ALA A 1 99 ? -9.057 7.483 -3.365 1.00 94.31 99 ALA A O 1
ATOM 718 N N . VAL A 1 100 ? -7.828 6.807 -1.606 1.00 93.50 100 VAL A N 1
ATOM 719 C CA . VAL A 1 100 ? -7.392 5.514 -2.141 1.00 93.50 100 VAL A CA 1
ATOM 720 C C . VAL A 1 100 ? -7.558 4.440 -1.076 1.00 93.50 100 VAL A C 1
ATOM 722 O O . VAL A 1 100 ? -7.600 4.743 0.118 1.00 93.50 100 VAL A O 1
ATOM 725 N N . ASP A 1 101 ? -7.633 3.194 -1.520 1.00 95.50 101 ASP A N 1
ATOM 726 C CA . ASP A 1 101 ? -7.722 2.042 -0.636 1.00 95.50 101 ASP A CA 1
ATOM 727 C C . ASP A 1 101 ? -6.386 1.811 0.090 1.00 95.50 101 ASP A C 1
ATOM 729 O O . ASP A 1 101 ? -5.313 2.067 -0.464 1.00 95.50 101 ASP A O 1
ATOM 733 N N . ILE A 1 102 ? -6.446 1.316 1.326 1.00 96.06 102 ILE A N 1
ATOM 734 C CA . ILE A 1 102 ? -5.274 1.048 2.165 1.00 96.06 102 ILE A CA 1
ATOM 735 C C . ILE A 1 102 ? -5.269 -0.419 2.586 1.00 96.06 102 ILE A C 1
ATOM 737 O O . ILE A 1 102 ? -6.207 -0.892 3.218 1.00 96.06 102 ILE A O 1
ATOM 741 N N . ASP A 1 103 ? -4.192 -1.135 2.270 1.00 95.75 103 ASP A N 1
ATOM 742 C CA . ASP A 1 103 ? -3.962 -2.487 2.783 1.00 95.75 103 ASP A CA 1
ATOM 743 C C . ASP A 1 103 ? -3.516 -2.424 4.253 1.00 95.75 103 ASP A C 1
ATOM 745 O O . ASP A 1 103 ? -2.505 -1.801 4.584 1.00 95.75 103 ASP A O 1
ATOM 749 N N . LEU A 1 104 ? -4.281 -3.059 5.142 1.00 96.69 104 LEU A N 1
ATOM 750 C CA . LEU A 1 104 ? -4.001 -3.136 6.576 1.00 96.69 104 LEU A CA 1
ATOM 751 C C . LEU A 1 104 ? -2.993 -4.244 6.926 1.00 96.69 104 LEU A C 1
ATOM 753 O O . LEU A 1 104 ? -2.590 -4.371 8.085 1.00 96.69 104 LEU A O 1
ATOM 757 N N . THR A 1 105 ? -2.550 -5.036 5.945 1.00 95.69 105 THR A N 1
ATOM 758 C CA . THR A 1 105 ? -1.611 -6.142 6.146 1.00 95.69 105 THR A CA 1
ATOM 759 C C . THR A 1 105 ? -0.338 -5.686 6.859 1.00 95.69 105 THR A C 1
ATOM 761 O O . THR A 1 105 ? 0.420 -4.842 6.383 1.00 95.69 105 THR A O 1
ATOM 764 N N . GLY A 1 106 ? -0.059 -6.310 8.005 1.00 94.94 106 GLY A N 1
ATOM 765 C CA . GLY A 1 106 ? 1.140 -6.035 8.800 1.00 94.94 106 GLY A CA 1
ATOM 766 C C . GLY A 1 106 ? 1.036 -4.808 9.709 1.00 94.94 106 GLY A C 1
ATOM 767 O O . GLY A 1 106 ? 1.984 -4.537 10.449 1.00 94.94 106 GLY A O 1
ATOM 768 N N . LEU A 1 107 ? -0.095 -4.096 9.704 1.00 96.94 107 LEU A N 1
ATOM 769 C CA . LEU A 1 107 ? -0.398 -3.073 10.699 1.00 96.94 107 LEU A CA 1
ATOM 770 C C . LEU A 1 107 ? -0.882 -3.709 12.010 1.00 96.94 107 LEU A C 1
ATOM 772 O O . LEU A 1 107 ? -1.322 -4.859 12.065 1.00 96.94 107 LEU A O 1
ATOM 776 N N . SER A 1 108 ? -0.793 -2.945 13.097 1.00 97.38 108 SER A N 1
ATOM 777 C CA . SER A 1 108 ? -1.265 -3.379 14.411 1.00 97.38 108 SER A CA 1
ATOM 778 C C . SER A 1 108 ? -1.894 -2.232 15.187 1.00 97.38 108 SER A C 1
ATOM 780 O O . SER A 1 108 ? -1.322 -1.141 15.235 1.00 97.38 108 SER A O 1
ATOM 782 N N . LEU A 1 109 ? -2.991 -2.514 15.880 1.00 96.75 109 LEU A N 1
ATOM 783 C CA . LEU A 1 109 ? -3.584 -1.634 16.876 1.00 96.75 109 LEU A CA 1
ATOM 784 C C . LEU A 1 109 ? -2.931 -1.891 18.240 1.00 96.75 109 LEU A C 1
ATOM 786 O O . LEU A 1 109 ? -2.970 -3.003 18.769 1.00 96.75 109 LEU A O 1
ATOM 790 N N . GLN A 1 110 ? -2.321 -0.861 18.824 1.00 96.56 110 GLN A N 1
ATOM 791 C CA . GLN A 1 110 ? -1.725 -0.940 20.158 1.00 96.56 110 GLN A CA 1
ATOM 792 C C . GLN A 1 110 ? -2.608 -0.238 21.178 1.00 96.56 110 GLN A C 1
ATOM 794 O O . GLN A 1 110 ? -2.921 0.942 21.027 1.00 96.56 110 GLN A O 1
ATOM 799 N N . LEU A 1 111 ? -2.946 -0.945 22.253 1.00 94.50 111 LEU A N 1
ATOM 800 C CA . LEU A 1 111 ? -3.739 -0.400 23.344 1.00 94.50 111 LEU A CA 1
ATOM 801 C C . LEU A 1 111 ? -2.823 -0.009 24.505 1.00 94.50 111 LEU A C 1
ATOM 803 O O . LEU A 1 111 ? -2.045 -0.822 25.017 1.00 94.50 111 LEU A O 1
ATOM 807 N N . TRP A 1 112 ? -2.909 1.257 24.910 1.00 94.81 112 TRP A N 1
ATOM 808 C CA . TRP A 1 112 ? -2.028 1.867 25.903 1.00 94.81 112 TRP A CA 1
ATOM 809 C C . TRP A 1 112 ? -2.747 2.082 27.227 1.00 94.81 112 TRP A C 1
ATOM 811 O O . TRP A 1 112 ? -3.866 2.582 27.278 1.00 94.81 112 TRP A O 1
ATOM 821 N N . ASN A 1 113 ? -2.078 1.742 28.325 1.00 92.31 113 ASN A N 1
ATOM 822 C CA . ASN A 1 113 ? -2.590 1.994 29.660 1.00 92.31 113 ASN A CA 1
ATOM 823 C C . ASN A 1 113 ? -2.268 3.443 30.045 1.00 92.31 113 ASN A C 1
ATOM 825 O O . ASN A 1 113 ? -1.106 3.807 30.244 1.00 92.31 113 ASN A O 1
ATOM 829 N N . GLY A 1 114 ? -3.306 4.268 30.178 1.00 90.25 114 GLY A N 1
ATOM 830 C CA . GLY A 1 114 ? -3.165 5.691 30.497 1.00 90.25 114 GLY A CA 1
ATOM 831 C C . GLY A 1 114 ? -2.546 5.987 31.869 1.00 90.25 114 GLY A C 1
ATOM 832 O O . GLY A 1 114 ? -2.018 7.075 32.071 1.00 90.25 114 GLY A O 1
ATOM 833 N N . SER A 1 115 ? -2.560 5.035 32.811 1.00 94.94 115 SER A N 1
ATOM 834 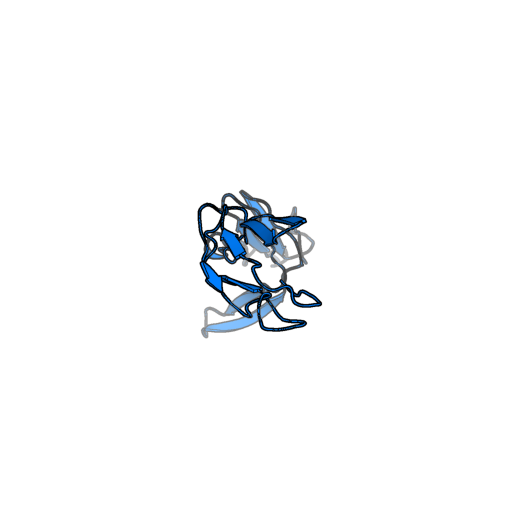C CA . SER A 1 115 ? -2.018 5.239 34.165 1.00 94.94 115 SER A CA 1
ATOM 835 C C . SER A 1 115 ? -0.491 5.166 34.239 1.00 94.94 115 SER A C 1
ATOM 837 O O . SER A 1 115 ? 0.118 5.785 35.110 1.00 94.94 115 SER A O 1
ATOM 839 N N . ASN A 1 116 ? 0.134 4.404 33.340 1.00 95.69 116 ASN A N 1
ATOM 840 C CA . ASN A 1 116 ? 1.568 4.115 33.378 1.00 95.69 116 ASN A CA 1
ATOM 841 C C . ASN A 1 116 ? 2.250 4.203 32.003 1.00 95.69 116 ASN A C 1
ATOM 843 O O . ASN A 1 116 ? 3.447 3.941 31.905 1.00 95.69 116 ASN A O 1
ATOM 847 N N . THR A 1 117 ? 1.520 4.588 30.951 1.00 95.31 117 THR A N 1
ATOM 848 C CA . THR A 1 117 ? 2.023 4.753 29.578 1.00 95.31 117 THR A CA 1
ATOM 849 C C . THR A 1 117 ? 2.678 3.492 29.008 1.00 95.31 117 THR A C 1
ATOM 851 O O . THR A 1 117 ? 3.636 3.574 28.247 1.00 95.31 117 THR A O 1
ATOM 854 N N . THR A 1 118 ? 2.182 2.309 29.376 1.00 97.31 118 THR A N 1
ATOM 855 C CA . THR A 1 118 ? 2.650 1.036 28.809 1.00 97.31 118 THR A CA 1
ATOM 856 C C . THR A 1 118 ? 1.614 0.434 27.873 1.00 97.31 118 THR A C 1
ATOM 858 O O . THR A 1 118 ? 0.426 0.440 28.197 1.00 97.31 118 THR A O 1
ATOM 861 N N . VAL A 1 119 ? 2.059 -0.160 26.765 1.00 97.00 119 VAL A N 1
ATOM 862 C CA . VAL A 1 119 ? 1.215 -1.022 25.927 1.00 97.00 119 VAL A CA 1
ATOM 863 C C . VAL A 1 119 ? 0.785 -2.240 26.744 1.00 97.00 119 VAL A C 1
ATOM 865 O O . VAL A 1 119 ? 1.636 -2.945 27.289 1.00 97.00 119 VAL A O 1
ATOM 868 N N . TYR A 1 120 ? -0.520 -2.479 26.846 1.00 95.31 120 TYR A N 1
ATOM 869 C CA . TYR A 1 120 ? -1.068 -3.651 27.539 1.00 95.31 120 TYR A CA 1
ATOM 870 C C . TYR A 1 120 ? -1.602 -4.710 26.574 1.00 95.31 120 TYR A C 1
ATOM 872 O O . TYR A 1 120 ? -1.712 -5.872 26.960 1.00 95.31 120 TYR A O 1
ATOM 880 N N . ASN A 1 121 ? -1.901 -4.330 25.330 1.00 94.81 121 ASN A N 1
ATOM 881 C CA . ASN A 1 121 ? -2.272 -5.263 24.276 1.00 94.81 121 ASN A CA 1
ATOM 882 C C . ASN A 1 121 ? -1.816 -4.752 22.901 1.00 94.81 121 ASN A C 1
ATOM 884 O O . ASN A 1 121 ? -1.692 -3.547 22.675 1.00 94.81 121 ASN A O 1
ATOM 888 N N . THR A 1 122 ? -1.554 -5.670 21.980 1.00 97.38 122 THR A N 1
ATOM 889 C CA . THR A 1 122 ? -1.265 -5.374 20.574 1.00 97.38 122 THR A CA 1
ATOM 890 C C . THR A 1 122 ? -2.027 -6.366 19.719 1.00 97.38 122 THR A C 1
ATOM 892 O O . THR A 1 122 ? -1.807 -7.571 19.819 1.00 97.38 122 THR A O 1
ATOM 895 N N . ILE A 1 123 ? -2.911 -5.843 18.882 1.00 97.19 123 ILE A N 1
ATOM 896 C CA . ILE A 1 123 ? -3.765 -6.613 17.988 1.00 97.19 123 ILE A CA 1
ATOM 897 C C . ILE A 1 123 ? -3.199 -6.433 16.584 1.00 97.19 123 ILE A C 1
ATOM 899 O O . ILE A 1 123 ? -3.128 -5.311 16.087 1.00 97.19 123 ILE A O 1
ATOM 903 N N . ALA A 1 124 ? -2.734 -7.517 15.965 1.00 98.25 124 ALA A N 1
ATOM 904 C CA . ALA A 1 124 ? -2.388 -7.491 14.546 1.00 98.25 124 ALA A CA 1
ATOM 905 C C . ALA A 1 124 ? -3.683 -7.355 13.740 1.00 98.25 124 ALA A C 1
ATOM 907 O O . ALA A 1 124 ? -4.624 -8.100 14.007 1.00 98.25 124 ALA A O 1
ATOM 908 N N . LEU A 1 125 ? -3.735 -6.411 12.802 1.00 97.81 125 LEU A N 1
ATOM 909 C CA . LEU A 1 125 ? -4.915 -6.238 11.959 1.00 97.81 125 LEU A CA 1
ATOM 910 C C . LEU A 1 125 ? -4.975 -7.344 10.906 1.00 97.81 125 LEU A C 1
ATOM 912 O O . LEU A 1 125 ? -3.937 -7.805 10.414 1.00 97.81 125 LEU A O 1
ATOM 916 N N . ASP A 1 126 ? -6.191 -7.758 10.569 1.00 97.81 126 ASP A N 1
ATOM 917 C CA . ASP A 1 126 ? -6.414 -8.709 9.487 1.00 97.81 126 ASP A CA 1
ATOM 918 C C . ASP A 1 126 ? -5.921 -8.144 8.140 1.00 97.81 126 ASP A C 1
ATOM 920 O O . ASP A 1 126 ? -5.958 -6.931 7.909 1.00 97.81 126 ASP A O 1
ATOM 924 N N . PRO A 1 127 ? -5.440 -9.008 7.225 1.00 96.69 127 PRO A N 1
ATOM 925 C CA . PRO A 1 127 ? -4.928 -8.598 5.920 1.00 96.69 127 PRO A CA 1
ATOM 926 C C . PRO A 1 127 ? -6.080 -8.225 4.975 1.00 96.69 127 PRO A C 1
ATOM 928 O O . PRO A 1 127 ? -6.473 -8.998 4.097 1.00 96.69 127 PRO A O 1
ATOM 931 N N . VAL A 1 128 ? -6.652 -7.045 5.200 1.00 96.50 128 VAL A N 1
ATOM 932 C CA . VAL A 1 128 ? -7.794 -6.479 4.478 1.00 96.50 128 VAL A CA 1
ATOM 933 C C . VAL A 1 128 ? -7.396 -5.173 3.806 1.00 96.50 128 VAL A C 1
ATOM 935 O O . VAL A 1 128 ? -6.671 -4.358 4.368 1.00 96.50 128 VAL A O 1
ATOM 938 N N . VAL A 1 129 ? -7.932 -4.957 2.607 1.00 96.94 129 VAL A N 1
ATOM 939 C CA . VAL A 1 129 ? -7.884 -3.666 1.923 1.00 96.94 129 VAL A CA 1
ATOM 940 C C . VAL A 1 129 ? -9.091 -2.841 2.366 1.00 96.94 129 VAL A C 1
ATOM 942 O O . VAL A 1 129 ? -10.226 -3.175 2.031 1.00 96.94 129 VAL A O 1
ATOM 945 N N . LEU A 1 130 ? -8.836 -1.781 3.127 1.00 97.56 130 LEU A N 1
ATOM 946 C CA . LEU A 1 130 ? -9.837 -0.833 3.598 1.00 97.56 130 LEU A CA 1
ATOM 947 C C . LEU A 1 130 ? -10.052 0.258 2.546 1.00 97.56 130 LEU A C 1
ATOM 949 O O . LEU A 1 130 ? -9.146 1.055 2.278 1.00 97.56 130 LEU A O 1
ATOM 953 N N . ALA A 1 131 ? -11.239 0.296 1.941 1.00 97.88 131 ALA A N 1
ATOM 954 C CA . ALA A 1 131 ? -11.515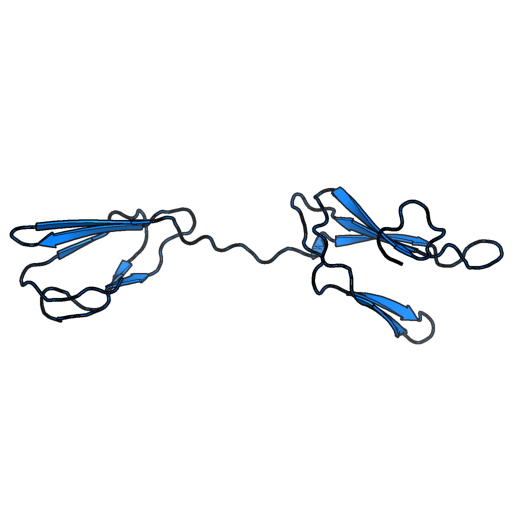 1.228 0.855 1.00 97.88 131 ALA A CA 1
ATOM 955 C C . ALA A 1 131 ? -11.533 2.692 1.322 1.00 97.88 131 ALA A C 1
ATOM 957 O O . ALA A 1 131 ? -11.668 2.997 2.510 1.00 97.88 131 ALA A O 1
ATOM 958 N N . ALA A 1 132 ? -11.377 3.617 0.376 1.00 97.06 132 ALA A N 1
ATOM 959 C CA . ALA A 1 132 ? -11.461 5.048 0.660 1.00 97.06 132 ALA A CA 1
ATOM 960 C C . ALA A 1 132 ? -12.814 5.425 1.300 1.00 97.06 132 ALA A C 1
ATOM 962 O O . ALA A 1 132 ? -13.867 5.248 0.686 1.00 97.06 132 ALA A O 1
ATOM 963 N N . GLY A 1 133 ? -12.780 5.999 2.506 1.00 97.69 133 GLY A N 1
ATOM 964 C CA . GLY A 1 133 ? -13.968 6.403 3.263 1.00 97.69 133 GLY A CA 1
ATOM 965 C C . GLY A 1 133 ? -14.625 5.301 4.101 1.00 97.69 133 GLY A C 1
ATOM 966 O O . GLY A 1 133 ? -15.602 5.604 4.786 1.00 97.69 133 GLY A O 1
ATOM 967 N N . ASP A 1 134 ? -14.107 4.071 4.069 1.00 98.19 134 ASP A N 1
ATOM 968 C CA . ASP A 1 134 ? -14.647 2.948 4.840 1.00 98.19 134 ASP A CA 1
ATOM 969 C C . ASP A 1 134 ? -14.048 2.852 6.253 1.00 98.19 134 ASP A C 1
ATOM 971 O O . ASP A 1 134 ? -13.005 3.439 6.574 1.00 98.19 134 ASP A O 1
ATOM 975 N N . TYR A 1 135 ? -14.732 2.070 7.090 1.00 98.00 135 TYR A N 1
ATOM 976 C CA . TYR A 1 135 ? -14.424 1.829 8.497 1.00 98.00 135 TYR A CA 1
ATOM 977 C C . TYR A 1 135 ? -13.996 0.375 8.723 1.00 98.00 135 TYR A C 1
ATOM 979 O O . TYR A 1 135 ? -14.458 -0.520 8.018 1.00 98.00 135 TYR A O 1
ATOM 987 N N . PHE A 1 136 ? -13.128 0.155 9.708 1.00 98.31 136 PHE A N 1
ATOM 988 C CA . PHE A 1 136 ? -12.715 -1.163 10.182 1.00 98.31 136 PHE A CA 1
ATOM 989 C C . PHE A 1 136 ? -12.844 -1.226 11.705 1.00 98.31 136 PHE A C 1
ATOM 991 O O . PHE A 1 136 ? -12.159 -0.484 12.420 1.00 98.31 136 PHE A O 1
ATOM 998 N N . VAL A 1 137 ? -13.725 -2.089 12.204 1.00 97.75 137 VAL A N 1
ATOM 999 C CA . VAL A 1 137 ? -14.092 -2.174 13.623 1.00 97.75 137 VAL A CA 1
ATOM 1000 C C . VAL A 1 137 ? -13.417 -3.377 14.279 1.00 97.75 137 VAL A C 1
ATOM 1002 O O . VAL A 1 137 ? -13.688 -4.529 13.935 1.00 97.75 137 VAL A O 1
ATOM 1005 N N . VAL A 1 138 ? -12.572 -3.106 15.277 1.00 97.69 138 VAL A N 1
ATOM 1006 C CA . VAL A 1 138 ? -11.920 -4.117 16.122 1.00 97.69 138 VAL A CA 1
ATOM 1007 C C . VAL A 1 138 ? -12.573 -4.099 17.497 1.00 97.69 138 VAL A C 1
ATOM 1009 O O . VAL A 1 138 ? -12.499 -3.084 18.188 1.00 97.69 138 VAL A O 1
ATOM 1012 N N . GLY A 1 139 ? -13.188 -5.195 17.926 1.00 95.06 139 GLY A N 1
ATOM 1013 C CA . GLY A 1 139 ? -13.941 -5.210 19.182 1.00 95.06 139 GLY A CA 1
ATOM 1014 C C . GLY A 1 139 ? -14.490 -6.577 19.562 1.00 95.06 139 GLY A C 1
ATOM 1015 O O . GLY A 1 139 ? -14.105 -7.599 19.004 1.00 95.06 139 GLY A O 1
ATOM 1016 N N . SER A 1 140 ? -15.396 -6.618 20.535 1.00 92.00 140 SER A N 1
ATOM 1017 C CA . SER A 1 140 ? -16.037 -7.874 20.929 1.00 92.00 140 SER A CA 1
ATOM 1018 C C . SER A 1 140 ? -17.032 -8.375 19.869 1.00 92.00 140 SER A C 1
ATOM 1020 O O . SER A 1 140 ? -17.580 -7.614 19.074 1.00 92.00 140 SER A O 1
ATOM 1022 N N . ALA A 1 141 ? -17.333 -9.678 19.883 1.00 91.56 141 ALA A N 1
ATOM 1023 C CA . ALA A 1 141 ? -18.278 -10.294 18.941 1.00 91.56 141 ALA A CA 1
ATOM 1024 C C . ALA A 1 141 ? -19.727 -9.772 19.052 1.00 91.56 141 ALA A C 1
ATOM 1026 O O . ALA A 1 141 ? -20.566 -10.102 18.211 1.00 91.56 141 ALA A O 1
ATOM 1027 N N . THR A 1 142 ? -20.052 -9.039 20.116 1.00 90.38 142 THR A N 1
ATOM 1028 C CA . THR A 1 142 ? -21.377 -8.456 20.350 1.00 90.38 142 THR A CA 1
ATOM 1029 C C . THR A 1 142 ? -21.498 -7.035 19.801 1.00 90.38 142 THR A C 1
ATOM 1031 O O . THR A 1 142 ? -22.624 -6.564 19.620 1.00 90.38 142 THR A O 1
ATOM 1034 N N . VAL A 1 143 ? -20.378 -6.401 19.434 1.00 91.88 143 VAL A N 1
ATOM 1035 C CA . VAL A 1 143 ? -20.357 -5.095 18.770 1.00 91.88 143 VAL A CA 1
ATOM 1036 C C . VAL A 1 143 ? -20.952 -5.220 17.358 1.00 91.88 143 VAL A C 1
ATOM 1038 O O . VAL A 1 143 ? -20.525 -6.067 16.564 1.00 91.88 143 VAL A O 1
ATOM 1041 N N . PRO A 1 144 ? -21.961 -4.402 17.003 1.00 90.50 144 PRO A N 1
ATOM 1042 C CA . PRO A 1 144 ? -22.517 -4.394 15.656 1.00 90.50 144 PRO A CA 1
ATOM 1043 C C . PRO A 1 144 ? -21.457 -4.062 14.602 1.00 90.50 144 PRO A C 1
ATOM 1045 O O . PRO A 1 144 ? -20.708 -3.106 14.761 1.00 90.50 144 PRO A O 1
ATOM 1048 N N . ASN A 1 145 ? -21.460 -4.805 13.492 1.00 91.69 145 ASN A N 1
ATOM 1049 C CA . ASN A 1 145 ? -20.521 -4.629 12.375 1.00 91.69 145 ASN A CA 1
ATOM 1050 C C . ASN A 1 145 ? -19.040 -4.770 12.769 1.00 91.69 145 ASN A C 1
ATOM 1052 O O . ASN A 1 145 ? -18.190 -4.167 12.128 1.00 91.69 145 ASN A O 1
ATOM 1056 N N . VAL A 1 146 ? -18.730 -5.557 13.805 1.00 95.94 146 VAL A N 1
ATOM 1057 C CA . VAL A 1 146 ? -17.341 -5.895 14.122 1.00 95.94 146 VAL A CA 1
ATOM 1058 C C . VAL A 1 146 ? -16.708 -6.671 12.964 1.00 95.94 146 VAL A C 1
ATOM 1060 O O . VAL A 1 146 ? -17.241 -7.694 12.523 1.00 9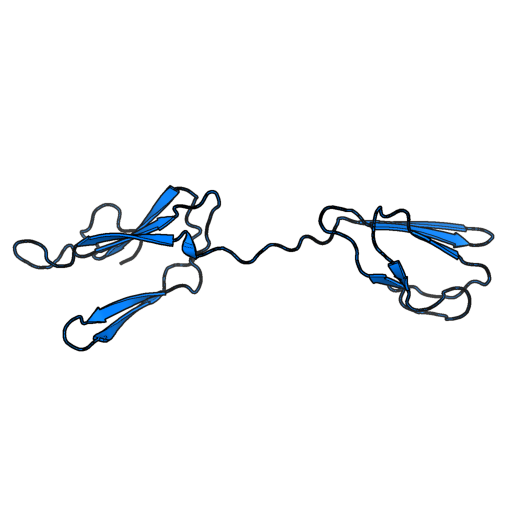5.94 146 VAL A O 1
ATOM 1063 N N . ASP A 1 147 ? -15.579 -6.173 12.471 1.00 97.56 147 ASP A N 1
ATOM 1064 C CA . ASP A 1 147 ? -14.818 -6.806 11.394 1.00 97.56 147 ASP A CA 1
ATOM 1065 C C . ASP A 1 147 ? -13.818 -7.817 11.956 1.00 97.56 147 ASP A C 1
ATOM 1067 O O . ASP A 1 147 ? -13.608 -8.879 11.369 1.00 97.56 147 ASP A O 1
ATOM 1071 N N . GLN A 1 148 ? -13.244 -7.514 13.125 1.00 97.25 148 GLN A N 1
ATOM 1072 C CA . GLN A 1 148 ? -12.239 -8.344 13.779 1.00 97.25 148 GLN A CA 1
ATOM 1073 C C . GLN A 1 148 ? -12.488 -8.457 15.289 1.00 97.25 148 GLN A C 1
ATOM 1075 O O . GLN A 1 148 ? -12.628 -7.448 15.983 1.00 97.25 148 GLN A O 1
ATOM 1080 N N . VAL A 1 149 ? -12.497 -9.703 15.781 1.00 93.31 149 VAL A N 1
ATOM 1081 C CA . VAL A 1 149 ? -12.695 -10.075 17.196 1.00 93.31 149 VAL A CA 1
ATOM 1082 C C . VAL A 1 149 ? -11.409 -10.602 17.817 1.00 93.31 149 VAL A C 1
ATOM 1084 O O . VAL A 1 149 ? -10.759 -11.456 17.170 1.00 93.31 149 VAL A O 1
#

pLDDT: mean 91.04, std 6.58, range [65.56, 98.38]

Secondary structure (DSSP, 8-state):
-B--S--TT-EEEE-SSS-EEEE--TTT-SS-BEEEE-PPTTPPEEEEEEETTEEEEEEEPPPP--PPP-GGGEEEEEEE---SSSS---EEEEEE-SSS-EE-TT-EEEEEETTTTEEEEEEEPPS-EE-TT-EEEEE-TTSTT-SB-